Protein AF-A0A097EQN0-F1 (afdb_monomer)

InterPro domains:
  IPR025331 Tuberculosis necrotizing toxin [PF14021] (3-60)
  IPR053024 Fungal Surface Nicotinamide Adenine Dinucleotide Glycohydrolase [PTHR42059] (5-60)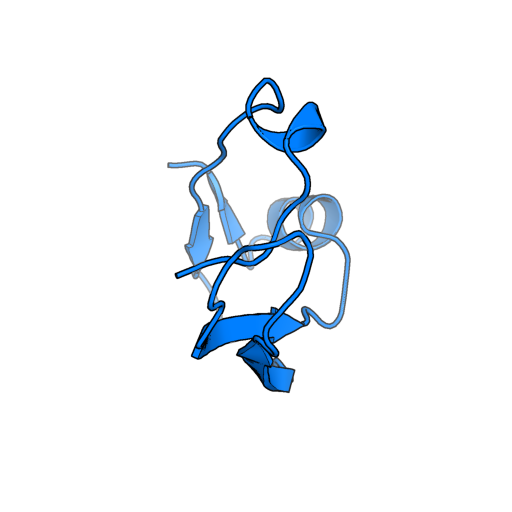

Mean predicted aligned error: 3.39 Å

pLDDT: mean 94.31, std 4.65, range [74.12, 98.06]

Radius of gyration: 13.21 Å; Cα contacts (8 Å, |Δi|>4): 88; chains: 1; bounding box: 32×18×2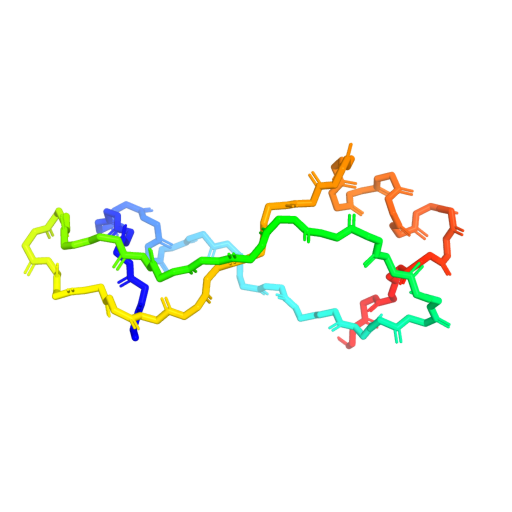8 Å

Structure (mmCIF, N/CA/C/O backbone):
data_AF-A0A097EQN0-F1
#
_entry.id   AF-A0A097EQN0-F1
#
loop_
_atom_site.group_PDB
_atom_site.id
_atom_site.type_symbol
_atom_site.label_atom_id
_atom_site.label_alt_id
_atom_site.label_comp_id
_atom_site.label_asym_id
_atom_site.label_entity_id
_atom_site.label_seq_id
_atom_site.pdbx_PDB_ins_code
_atom_site.Cartn_x
_atom_site.Cartn_y
_atom_site.Cartn_z
_atom_site.occupancy
_atom_site.B_iso_or_equiv
_atom_site.auth_seq_id
_atom_site.auth_comp_id
_atom_site.auth_asym_id
_atom_site.auth_atom_id
_atom_site.pdbx_PDB_model_num
ATOM 1 N N . MET A 1 1 ? 4.266 -5.491 -7.263 1.00 74.12 1 MET A N 1
ATOM 2 C CA . MET A 1 1 ? 5.508 -5.156 -6.538 1.00 74.12 1 MET A CA 1
ATOM 3 C C . MET A 1 1 ? 5.585 -3.642 -6.371 1.00 74.12 1 MET A C 1
ATOM 5 O O . MET A 1 1 ? 4.841 -2.930 -7.042 1.00 74.12 1 MET A O 1
ATOM 9 N N . ILE A 1 2 ? 6.416 -3.151 -5.456 1.00 84.44 2 ILE A N 1
ATOM 10 C CA . ILE A 1 2 ? 6.646 -1.712 -5.243 1.00 84.44 2 ILE A CA 1
ATOM 11 C C . ILE A 1 2 ? 7.903 -1.276 -6.003 1.00 84.44 2 ILE A C 1
ATOM 13 O O . ILE A 1 2 ? 8.786 -2.096 -6.230 1.00 84.44 2 ILE A O 1
ATOM 17 N N . ALA A 1 3 ? 7.979 -0.013 -6.417 1.00 90.38 3 ALA A N 1
ATOM 18 C CA . ALA A 1 3 ? 9.146 0.545 -7.102 1.00 90.38 3 ALA A CA 1
ATOM 19 C C . ALA A 1 3 ? 9.776 1.635 -6.223 1.00 90.38 3 ALA A C 1
ATOM 21 O O . ALA A 1 3 ? 9.598 2.825 -6.470 1.00 90.38 3 ALA A O 1
ATOM 22 N N . LEU A 1 4 ? 10.436 1.215 -5.140 1.00 88.62 4 LEU A N 1
ATOM 23 C CA . LEU A 1 4 ? 11.173 2.097 -4.229 1.00 88.62 4 LEU A CA 1
ATOM 24 C C . LEU A 1 4 ? 12.682 1.974 -4.474 1.00 88.62 4 LEU A C 1
ATOM 26 O O . LEU A 1 4 ? 13.150 0.936 -4.938 1.00 88.62 4 LEU A O 1
ATOM 30 N N . SER A 1 5 ? 13.437 3.025 -4.151 1.00 88.38 5 SER A N 1
ATOM 31 C CA . SER A 1 5 ? 14.903 3.009 -4.191 1.00 88.38 5 SER A CA 1
ATOM 32 C C . SER A 1 5 ? 15.493 2.108 -3.102 1.00 88.38 5 SER A C 1
ATOM 34 O O . SER A 1 5 ? 14.880 1.911 -2.055 1.00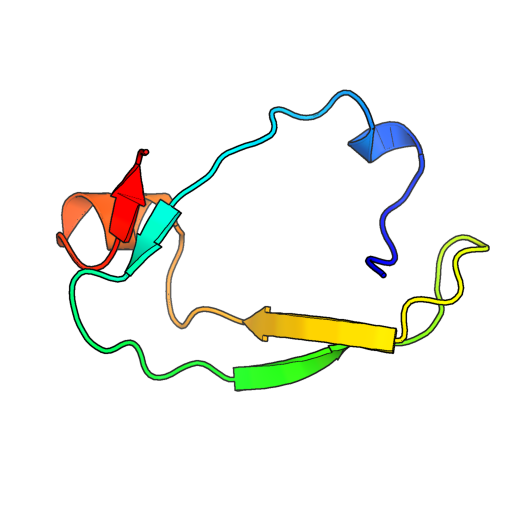 88.38 5 SER A O 1
ATOM 36 N N . GLU A 1 6 ? 16.723 1.629 -3.292 1.00 84.56 6 GLU A N 1
ATOM 37 C CA . GLU A 1 6 ? 17.413 0.761 -2.320 1.00 84.56 6 GLU A CA 1
ATOM 38 C C . GLU A 1 6 ? 17.563 1.396 -0.931 1.00 84.56 6 GLU A C 1
ATOM 40 O O . GLU A 1 6 ? 17.460 0.712 0.083 1.00 84.56 6 GLU A O 1
ATOM 45 N N . SER A 1 7 ? 17.704 2.724 -0.862 1.00 86.19 7 SER A N 1
ATOM 46 C CA . SER A 1 7 ? 17.745 3.461 0.408 1.00 86.19 7 SER A CA 1
ATOM 47 C C . SER A 1 7 ? 16.503 3.255 1.284 1.00 86.19 7 SER A C 1
ATOM 49 O O . SER A 1 7 ? 16.579 3.464 2.489 1.00 86.19 7 SER A O 1
ATOM 51 N N . LYS A 1 8 ? 15.376 2.823 0.701 1.00 88.56 8 LYS A N 1
ATOM 52 C CA . LYS A 1 8 ? 14.118 2.549 1.407 1.00 88.56 8 LYS A CA 1
ATOM 53 C C . LYS A 1 8 ? 14.041 1.165 2.040 1.00 88.56 8 LYS A C 1
ATOM 55 O O . LYS A 1 8 ? 13.096 0.912 2.776 1.00 88.56 8 LYS A O 1
ATOM 60 N N . ILE A 1 9 ? 15.013 0.286 1.794 1.00 83.81 9 ILE A N 1
ATOM 61 C CA . ILE A 1 9 ? 15.034 -1.067 2.372 1.00 83.81 9 ILE A CA 1
ATOM 62 C C . ILE A 1 9 ? 15.178 -1.019 3.901 1.00 83.81 9 ILE A C 1
ATOM 64 O O . ILE A 1 9 ? 14.619 -1.864 4.592 1.00 83.81 9 ILE A O 1
ATOM 68 N N . ASN A 1 10 ? 15.882 -0.011 4.423 1.00 87.94 10 ASN A N 1
ATOM 69 C CA . ASN A 1 10 ? 16.124 0.152 5.859 1.00 87.94 10 ASN A CA 1
ATOM 70 C C . ASN A 1 10 ? 15.092 1.057 6.555 1.00 87.94 10 ASN A C 1
ATOM 72 O O . ASN A 1 10 ? 15.200 1.282 7.760 1.00 87.94 10 ASN A O 1
ATOM 76 N N . ASP A 1 11 ? 14.113 1.597 5.819 1.00 89.88 11 ASP A N 1
ATOM 77 C CA . ASP A 1 11 ? 13.040 2.389 6.421 1.00 89.88 11 ASP A CA 1
ATOM 78 C C . ASP A 1 11 ? 12.112 1.477 7.241 1.00 89.88 11 ASP A C 1
ATOM 80 O O . ASP A 1 11 ? 11.926 0.294 6.949 1.00 89.8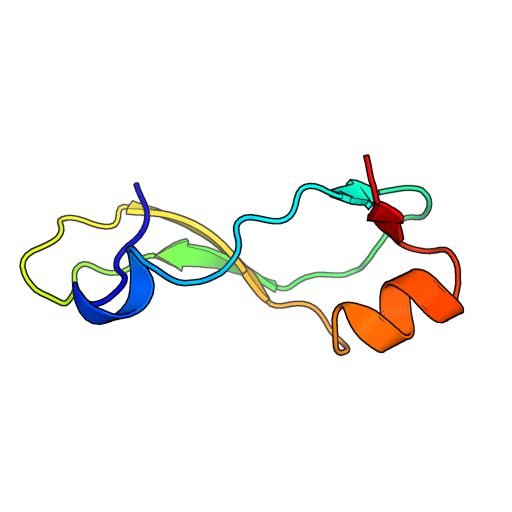8 11 ASP A O 1
ATOM 84 N N . SER A 1 12 ? 11.483 2.039 8.273 1.00 91.69 12 SER A N 1
ATOM 85 C CA . SER A 1 12 ? 10.528 1.305 9.102 1.00 91.69 12 SER A CA 1
ATOM 86 C C . SER A 1 12 ? 9.339 0.794 8.283 1.00 91.69 12 SER A C 1
ATOM 88 O O . SER A 1 12 ? 8.656 1.558 7.595 1.00 91.69 12 SER A O 1
ATOM 90 N N . TYR A 1 13 ? 9.046 -0.498 8.420 1.00 92.44 13 TYR A N 1
ATOM 91 C CA . TYR A 1 13 ? 7.853 -1.120 7.859 1.00 92.44 13 TYR A CA 1
ATOM 92 C C . TYR A 1 13 ? 6.681 -0.990 8.836 1.00 92.44 13 TYR A C 1
ATOM 94 O O . TYR A 1 13 ? 6.786 -1.399 9.988 1.00 92.44 13 TYR A O 1
ATOM 102 N N . ASN A 1 14 ? 5.564 -0.424 8.374 1.00 94.44 14 ASN A N 1
ATOM 103 C CA . ASN A 1 14 ? 4.385 -0.166 9.200 1.00 94.44 14 ASN A CA 1
ATOM 104 C C . ASN A 1 14 ? 3.145 -0.786 8.554 1.00 94.44 14 ASN A C 1
ATOM 106 O O . ASN A 1 14 ? 2.939 -0.646 7.345 1.00 94.44 14 ASN A O 1
ATOM 110 N N . VAL A 1 15 ? 2.301 -1.425 9.363 1.00 96.88 15 VAL A N 1
ATOM 111 C CA . VAL A 1 15 ? 1.062 -2.070 8.916 1.00 96.88 15 VAL A CA 1
ATOM 112 C C . VAL A 1 15 ? -0.126 -1.362 9.554 1.00 96.88 15 VAL A C 1
ATOM 114 O O . VAL A 1 15 ? -0.124 -1.085 10.749 1.00 96.88 15 VAL A O 1
ATOM 117 N N . TYR A 1 16 ? -1.150 -1.076 8.748 1.00 97.06 16 TYR A N 1
ATOM 118 C CA . TYR A 1 16 ? -2.355 -0.388 9.201 1.00 97.06 16 TYR A CA 1
ATOM 119 C C . TYR A 1 16 ? -3.613 -1.127 8.758 1.00 97.06 16 TYR A C 1
ATOM 121 O O . TYR A 1 16 ? -3.689 -1.656 7.647 1.00 97.06 16 TYR A O 1
ATOM 129 N N . LYS A 1 17 ? -4.640 -1.086 9.603 1.00 97.75 17 LYS A N 1
ATOM 130 C CA . LYS A 1 17 ? -6.001 -1.514 9.295 1.00 97.75 17 LYS A CA 1
ATOM 131 C C . LYS A 1 17 ? -6.871 -0.299 8.984 1.00 97.75 17 LYS A C 1
ATOM 133 O O . LYS A 1 17 ? -6.916 0.653 9.760 1.00 97.75 17 LYS A O 1
ATOM 138 N N . VAL A 1 18 ? -7.606 -0.357 7.874 1.00 97.56 18 VAL A N 1
ATOM 139 C CA . VAL A 1 18 ? -8.631 0.638 7.530 1.00 97.56 18 VAL A CA 1
ATOM 140 C C . VAL A 1 18 ? -9.852 0.413 8.420 1.00 97.56 18 VAL A C 1
ATOM 142 O O . VAL A 1 18 ? -10.482 -0.643 8.363 1.00 97.56 18 VAL A O 1
ATOM 145 N N . THR A 1 19 ? -10.174 1.391 9.263 1.00 97.94 19 THR A N 1
ATOM 146 C CA . THR A 1 19 ? -11.294 1.325 10.221 1.00 97.94 19 THR A CA 1
ATOM 147 C C . THR A 1 19 ? -12.525 2.087 9.739 1.00 97.94 19 THR A C 1
ATOM 149 O O . THR A 1 19 ? -13.631 1.834 10.213 1.00 97.94 19 THR A O 1
ATOM 152 N N . LYS A 1 20 ? -12.347 3.014 8.794 1.00 97.44 20 LYS A N 1
ATOM 153 C CA . LYS A 1 20 ? -13.409 3.797 8.151 1.00 97.44 20 LYS A CA 1
ATOM 154 C C . LYS A 1 20 ? -13.109 3.930 6.655 1.00 97.44 20 LYS A C 1
ATOM 156 O O . LYS A 1 20 ? -11.932 3.977 6.303 1.00 97.44 20 LYS A O 1
ATOM 161 N N . PRO A 1 21 ? -14.118 4.038 5.774 1.00 97.44 21 PRO A N 1
ATOM 162 C CA . PRO A 1 21 ? -13.884 4.260 4.349 1.00 97.44 21 PRO A CA 1
ATOM 163 C C . PRO A 1 21 ? -13.041 5.518 4.091 1.00 97.44 21 PRO A C 1
ATOM 165 O O . PRO A 1 21 ? -13.299 6.571 4.673 1.00 97.44 21 PRO A O 1
ATOM 168 N N . ILE A 1 22 ? -12.055 5.413 3.198 1.00 97.44 22 ILE A N 1
ATOM 169 C CA . ILE A 1 22 ? -11.215 6.532 2.753 1.00 97.44 22 ILE A CA 1
ATOM 170 C C . ILE A 1 22 ? -11.339 6.615 1.237 1.00 97.44 22 ILE A C 1
ATOM 172 O O . ILE A 1 22 ? -11.093 5.631 0.540 1.00 97.44 22 ILE A O 1
ATOM 176 N N . ASN A 1 23 ? -11.697 7.786 0.715 1.00 96.94 23 ASN A N 1
ATOM 177 C CA . ASN A 1 23 ? -11.642 8.011 -0.722 1.00 96.94 23 ASN A CA 1
ATOM 178 C C . ASN A 1 23 ? -10.178 8.217 -1.138 1.00 96.94 23 ASN A C 1
ATOM 180 O O . ASN A 1 23 ? -9.549 9.197 -0.734 1.00 96.94 23 ASN A O 1
ATOM 184 N N . VAL A 1 24 ? -9.631 7.277 -1.906 1.00 97.19 24 VAL A N 1
ATOM 185 C CA . VAL A 1 24 ? -8.218 7.248 -2.305 1.00 97.19 24 VAL A CA 1
ATOM 186 C C . VAL A 1 24 ? -8.095 7.222 -3.819 1.00 97.19 24 VAL A C 1
ATOM 188 O O . VAL A 1 24 ? -8.909 6.614 -4.516 1.00 97.19 24 VAL A O 1
ATOM 191 N N . LYS A 1 25 ? -7.027 7.823 -4.345 1.00 97.50 25 LYS A N 1
ATOM 192 C CA . LYS A 1 25 ? -6.664 7.618 -5.750 1.00 97.50 25 LYS A CA 1
ATOM 193 C C . LYS A 1 25 ? -5.846 6.338 -5.841 1.00 97.50 25 LYS A C 1
ATOM 195 O O . LYS A 1 25 ? -4.771 6.254 -5.252 1.00 97.50 25 LYS A O 1
ATOM 200 N N . SER A 1 26 ? -6.362 5.350 -6.561 1.00 97.00 26 SER A N 1
ATOM 201 C CA . SER A 1 26 ? -5.706 4.051 -6.729 1.00 97.00 26 SER A CA 1
ATOM 202 C C . SER A 1 26 ? -5.166 3.912 -8.141 1.00 97.00 26 SER A C 1
ATOM 204 O O . SER A 1 26 ? -5.817 4.325 -9.098 1.00 97.00 26 SER A O 1
ATOM 206 N N . GLY A 1 27 ? -3.990 3.313 -8.283 1.00 96.19 27 GLY A N 1
ATOM 207 C CA . GLY A 1 27 ? -3.393 3.101 -9.595 1.00 96.19 27 GLY A CA 1
ATOM 208 C C . GLY A 1 27 ? -2.243 2.113 -9.555 1.00 96.19 27 GLY A C 1
ATOM 209 O O . GLY A 1 27 ? -1.732 1.768 -8.487 1.00 96.19 27 GLY A O 1
ATOM 210 N N . ARG A 1 28 ? -1.834 1.656 -10.739 1.00 96.88 28 ARG A N 1
ATOM 211 C CA . ARG A 1 28 ? -0.661 0.792 -10.877 1.00 96.88 28 ARG A CA 1
ATOM 212 C C . ARG A 1 28 ? 0.610 1.626 -10.756 1.00 96.88 28 ARG A C 1
ATOM 214 O O . ARG A 1 28 ? 0.704 2.710 -11.326 1.00 96.88 28 ARG A O 1
ATOM 221 N N . ILE A 1 29 ? 1.580 1.108 -10.015 1.00 96.44 29 ILE A N 1
ATOM 222 C CA . ILE A 1 29 ? 2.912 1.693 -9.878 1.00 96.44 29 ILE A CA 1
ATOM 223 C C . ILE A 1 29 ? 3.661 1.482 -11.199 1.00 96.44 29 ILE A C 1
ATOM 225 O O . ILE A 1 29 ? 3.753 0.352 -11.683 1.00 96.44 29 ILE A O 1
ATOM 229 N N . ALA A 1 30 ? 4.190 2.558 -11.778 1.00 95.19 30 ALA A N 1
ATOM 230 C CA . ALA A 1 30 ? 5.038 2.481 -12.963 1.00 95.19 30 ALA A CA 1
ATOM 231 C C . ALA A 1 30 ? 6.408 1.846 -12.629 1.00 95.19 30 ALA A C 1
ATOM 233 O O . ALA 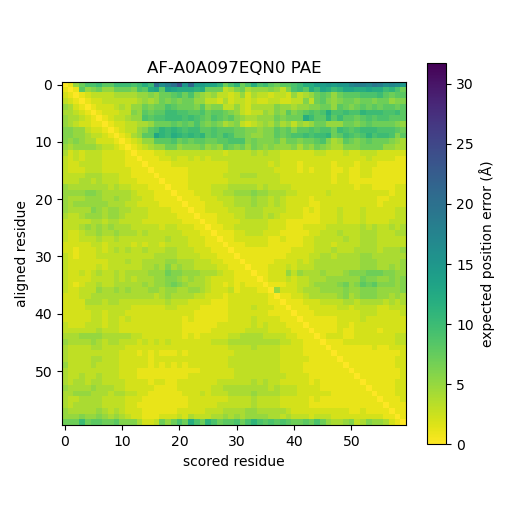A 1 30 ? 6.855 1.943 -11.483 1.00 95.19 30 ALA A O 1
ATOM 234 N N . PRO A 1 31 ? 7.094 1.220 -13.601 1.00 96.25 31 PRO A N 1
ATOM 235 C CA . PRO A 1 31 ? 8.471 0.767 -13.416 1.00 96.25 31 PRO A CA 1
ATOM 236 C C . PRO A 1 31 ? 9.404 1.936 -13.069 1.00 96.25 31 PRO A C 1
ATOM 238 O O . PRO A 1 31 ? 9.335 2.993 -13.699 1.00 96.25 31 PRO A O 1
ATOM 241 N N . ALA A 1 32 ? 10.273 1.750 -12.076 1.00 94.12 32 ALA A N 1
ATOM 242 C CA . ALA A 1 32 ? 11.259 2.744 -11.642 1.00 94.12 32 ALA A CA 1
ATOM 243 C C . ALA A 1 32 ? 12.369 2.077 -10.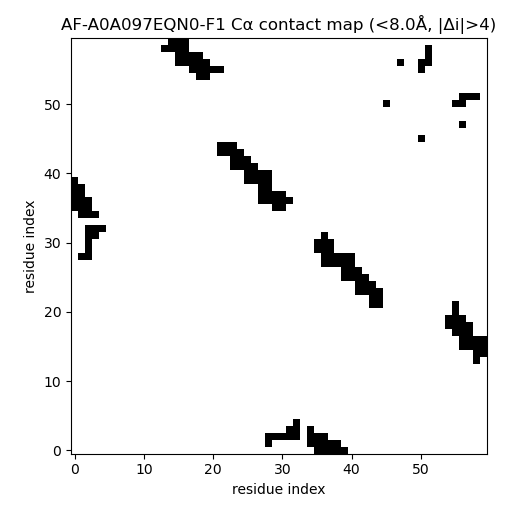814 1.00 94.12 32 ALA A C 1
ATOM 245 O O . ALA A 1 32 ? 12.178 0.981 -10.296 1.00 94.12 32 ALA A O 1
ATOM 246 N N . PHE A 1 33 ? 13.521 2.740 -10.664 1.00 94.00 33 PHE A N 1
ATOM 247 C CA . PHE A 1 33 ? 14.644 2.280 -9.823 1.00 94.00 33 PHE A CA 1
ATOM 248 C C . PHE A 1 33 ? 15.142 0.853 -10.134 1.00 94.00 33 PHE A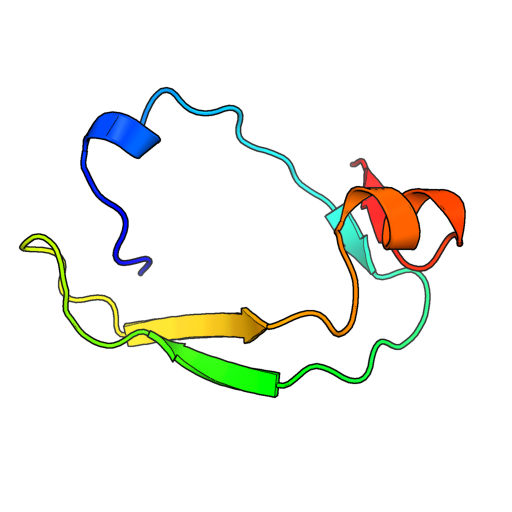 C 1
ATOM 250 O O . PHE A 1 33 ? 15.504 0.109 -9.231 1.00 94.00 33 PHE A O 1
ATOM 257 N N . GLY A 1 34 ? 15.105 0.436 -11.406 1.00 90.88 34 GLY A N 1
ATOM 258 C CA . GLY A 1 34 ? 15.448 -0.937 -11.806 1.00 90.88 34 GLY A CA 1
ATOM 259 C C . GLY A 1 34 ? 14.439 -2.002 -11.352 1.00 90.88 34 GLY A C 1
ATOM 260 O O . GLY A 1 34 ? 14.652 -3.186 -11.593 1.00 90.88 34 GLY A O 1
ATOM 261 N N . GLN A 1 35 ? 13.330 -1.595 -10.727 1.00 92.62 35 GLN A N 1
ATOM 262 C CA . GLN A 1 35 ? 12.254 -2.462 -10.263 1.00 92.62 35 GLN A CA 1
ATOM 263 C C . GLN A 1 35 ? 11.078 -2.445 -11.254 1.00 92.62 35 GLN A C 1
ATOM 265 O O . GLN A 1 35 ? 10.727 -1.389 -11.795 1.00 92.62 35 GLN A O 1
ATOM 270 N N . PRO A 1 36 ? 10.399 -3.588 -11.459 1.00 92.75 36 PRO A N 1
ATOM 271 C CA . PRO A 1 36 ? 9.296 -3.685 -12.415 1.00 92.75 36 PRO A CA 1
ATOM 272 C C . PRO A 1 36 ? 8.052 -2.897 -11.979 1.00 92.75 36 PRO A C 1
ATOM 274 O O . PRO A 1 36 ? 7.247 -2.514 -12.822 1.00 92.75 36 PRO A O 1
ATOM 277 N N . GLY A 1 37 ? 7.864 -2.651 -10.676 1.00 92.88 37 GLY A N 1
ATOM 278 C CA . GLY A 1 37 ? 6.662 -2.003 -10.148 1.00 92.88 37 GLY A CA 1
ATOM 279 C C . GLY A 1 37 ? 5.403 -2.868 -10.311 1.00 92.88 37 GLY A C 1
ATOM 280 O O . GLY A 1 37 ? 5.322 -3.986 -9.788 1.00 92.88 37 GLY A O 1
ATOM 281 N N . LEU A 1 38 ? 4.384 -2.338 -10.993 1.00 94.00 38 LEU A N 1
ATOM 282 C CA . LEU A 1 38 ? 3.104 -2.984 -11.340 1.00 94.00 38 LEU A CA 1
ATOM 283 C C . LEU A 1 38 ? 2.169 -3.353 -10.181 1.00 94.00 38 LEU A C 1
ATOM 285 O O . LEU A 1 38 ? 1.054 -3.813 -10.442 1.00 94.00 38 LEU A O 1
ATOM 289 N N . GLY A 1 39 ? 2.583 -3.156 -8.928 1.00 94.50 39 GLY A N 1
ATOM 290 C CA . GLY A 1 39 ? 1.688 -3.238 -7.775 1.00 94.50 39 GLY A CA 1
ATOM 291 C C . GLY A 1 39 ? 0.664 -2.107 -7.768 1.00 94.50 39 GLY A C 1
ATOM 292 O O . GLY A 1 39 ? 0.789 -1.139 -8.516 1.00 94.50 39 GLY A O 1
ATOM 293 N N . THR A 1 40 ? -0.338 -2.220 -6.905 1.00 96.00 40 THR A N 1
ATOM 294 C CA . THR A 1 40 ? -1.306 -1.147 -6.669 1.00 96.00 40 THR A CA 1
ATOM 295 C C . THR A 1 40 ? -0.784 -0.229 -5.573 1.00 96.00 40 THR A C 1
ATOM 297 O O . THR A 1 40 ? -0.405 -0.703 -4.504 1.00 96.00 40 THR A O 1
ATOM 300 N N . GLN A 1 41 ? -0.782 1.077 -5.828 1.00 96.62 41 GLN A N 1
ATOM 301 C CA . GLN A 1 41 ? -0.598 2.093 -4.795 1.00 96.62 41 GLN A CA 1
ATOM 302 C C . GLN A 1 41 ? -1.894 2.863 -4.559 1.00 96.62 41 GLN A C 1
ATOM 304 O O . GLN A 1 41 ? -2.693 3.062 -5.478 1.00 96.62 41 GLN A O 1
ATOM 30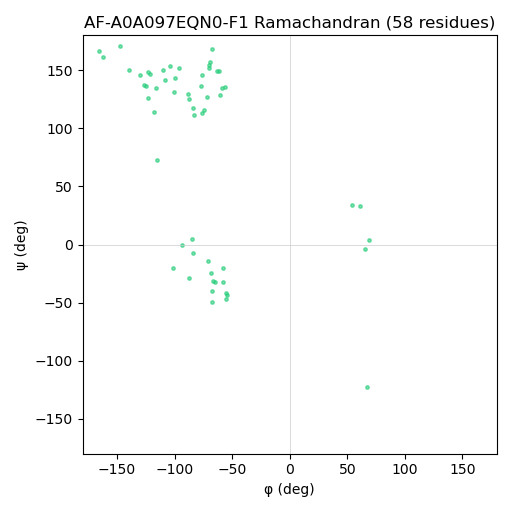9 N N . HIS A 1 42 ? -2.053 3.334 -3.325 1.00 96.69 42 HIS A N 1
ATOM 310 C CA . HIS A 1 42 ? -3.146 4.197 -2.904 1.00 96.69 42 HIS A CA 1
ATOM 311 C C . HIS A 1 42 ? -2.572 5.532 -2.441 1.00 96.69 42 HIS A C 1
ATOM 313 O O . HIS A 1 42 ? -1.871 5.603 -1.432 1.00 96.69 42 HIS A O 1
ATOM 319 N N . PHE A 1 43 ? -2.872 6.596 -3.177 1.00 96.75 43 PHE A N 1
ATOM 320 C CA . PHE A 1 43 ? -2.558 7.951 -2.753 1.00 96.75 43 PHE A CA 1
ATOM 321 C C . PHE A 1 43 ? -3.662 8.443 -1.815 1.00 96.75 43 PHE A C 1
ATOM 323 O O . PHE A 1 43 ? -4.818 8.620 -2.221 1.00 96.75 43 PHE A O 1
ATOM 330 N N . LEU A 1 44 ? -3.295 8.603 -0.544 1.00 97.62 44 LEU A N 1
ATOM 331 C CA . LEU A 1 44 ? -4.199 9.000 0.527 1.00 97.62 44 LEU A CA 1
ATOM 332 C C . LEU A 1 44 ? -4.506 10.507 0.452 1.00 97.62 44 LEU A C 1
ATOM 334 O O . LEU A 1 44 ? -3.628 11.292 0.097 1.00 97.62 44 LEU A O 1
ATOM 338 N N . PRO A 1 45 ? -5.727 10.938 0.820 1.00 97.00 45 PRO A N 1
ATOM 339 C CA . PRO A 1 45 ? -6.106 12.353 0.799 1.00 97.00 45 PRO A CA 1
ATOM 340 C C . PRO A 1 45 ? -5.419 13.184 1.897 1.00 97.00 45 PRO A C 1
ATOM 342 O O . PRO A 1 45 ? -5.458 14.409 1.853 1.00 97.00 45 PRO A O 1
ATOM 345 N N . ASN A 1 46 ? -4.814 12.532 2.894 1.00 96.75 46 ASN A N 1
ATOM 346 C CA . ASN A 1 46 ? -4.091 13.160 3.997 1.00 96.75 46 ASN A CA 1
ATOM 347 C C . ASN A 1 46 ? -2.926 12.253 4.440 1.00 96.75 46 ASN A C 1
ATOM 349 O O . ASN A 1 46 ? -2.826 11.102 4.011 1.00 96.75 46 ASN A O 1
ATOM 353 N N . SER A 1 47 ? -2.047 12.757 5.306 1.00 97.31 47 SER A N 1
ATOM 354 C CA . SER A 1 47 ? -0.941 11.978 5.867 1.00 97.31 47 SER A CA 1
ATOM 355 C C . SER A 1 47 ? -1.438 10.798 6.710 1.00 97.31 47 SER A C 1
ATOM 357 O O . SER A 1 47 ? -2.469 10.887 7.381 1.00 97.31 47 SER A O 1
ATOM 359 N N . VAL A 1 48 ? -0.659 9.710 6.738 1.00 97.12 48 VAL A N 1
ATOM 360 C CA . VAL A 1 48 ? -0.945 8.524 7.566 1.00 97.12 48 VAL A CA 1
ATOM 361 C C . VAL A 1 48 ? -1.126 8.910 9.037 1.00 97.12 48 VAL A C 1
ATOM 363 O O . VAL A 1 48 ? -2.100 8.498 9.657 1.00 97.12 48 VAL A O 1
ATOM 366 N N . ARG A 1 49 ? -0.264 9.790 9.569 1.00 97.44 49 ARG A N 1
ATOM 367 C CA . ARG A 1 49 ? -0.349 10.292 10.952 1.00 97.44 49 ARG A CA 1
ATOM 368 C C . ARG A 1 49 ? -1.711 10.920 11.263 1.00 97.44 49 ARG A C 1
ATOM 370 O O . ARG A 1 49 ? -2.295 10.625 12.302 1.00 97.44 49 ARG A O 1
ATOM 377 N N . ASN A 1 50 ? -2.218 11.777 10.376 1.00 97.94 50 ASN A N 1
ATOM 378 C CA . ASN A 1 50 ? -3.519 12.419 10.577 1.00 97.94 50 ASN A CA 1
ATOM 379 C C . ASN A 1 50 ? -4.657 11.398 10.492 1.00 97.94 50 ASN A C 1
ATOM 381 O O . ASN A 1 50 ? -5.562 11.418 11.316 1.00 97.94 50 ASN A O 1
ATOM 385 N N . LEU A 1 51 ? -4.577 10.449 9.558 1.00 98.06 51 LEU A N 1
ATOM 386 C CA . LEU A 1 51 ? -5.589 9.402 9.415 1.00 98.06 51 LEU A CA 1
ATOM 387 C C . LEU A 1 51 ? -5.628 8.441 10.612 1.00 98.06 51 LEU A C 1
ATOM 389 O O . LEU A 1 51 ? -6.707 7.957 10.959 1.00 98.06 51 LEU A O 1
ATOM 393 N N . VAL A 1 52 ? -4.492 8.200 11.271 1.00 97.94 52 VAL A N 1
ATOM 394 C CA . VAL A 1 52 ? -4.440 7.479 12.552 1.00 97.94 52 VAL A CA 1
ATOM 395 C C . VAL A 1 52 ? -5.094 8.305 13.660 1.00 97.94 52 VAL A C 1
ATOM 397 O O . VAL A 1 52 ? -5.994 7.817 14.345 1.00 97.94 52 VAL A O 1
ATOM 400 N N . LYS A 1 53 ? -4.724 9.587 13.789 1.00 97.81 53 LYS A N 1
ATOM 401 C CA . LYS A 1 53 ? -5.320 10.512 14.771 1.00 97.81 53 LYS A CA 1
ATOM 402 C C . LYS A 1 53 ? -6.848 10.598 14.638 1.00 97.81 53 LYS A C 1
ATOM 404 O O . LYS A 1 53 ? -7.557 10.555 15.642 1.00 97.81 53 LYS A O 1
ATOM 409 N N . ASP A 1 54 ? -7.351 10.646 13.407 1.00 97.56 54 ASP A N 1
ATOM 410 C CA . ASP A 1 54 ? -8.780 10.770 13.087 1.00 97.56 54 ASP A CA 1
ATOM 411 C C . ASP A 1 54 ? -9.519 9.409 13.067 1.00 97.56 54 ASP A C 1
ATOM 413 O O . ASP A 1 54 ? -10.725 9.321 12.773 1.00 97.56 54 ASP A O 1
ATOM 417 N N . LYS A 1 55 ? -8.815 8.326 13.427 1.00 97.19 55 LYS A N 1
ATOM 418 C CA . LYS A 1 55 ? -9.326 6.950 13.534 1.00 97.19 55 LYS A CA 1
ATOM 419 C C . LYS A 1 55 ? -9.874 6.386 12.220 1.00 97.19 55 LYS A C 1
ATOM 421 O O . LYS A 1 55 ? -10.852 5.635 12.236 1.00 97.19 55 LYS A O 1
ATOM 426 N N . TYR A 1 56 ? -9.291 6.785 11.092 1.00 98.06 56 TYR A N 1
ATOM 427 C CA . TYR A 1 56 ? -9.498 6.154 9.782 1.00 98.06 56 TYR A CA 1
ATOM 428 C C . TYR A 1 56 ? -8.530 4.989 9.550 1.00 98.06 56 TYR A C 1
ATOM 430 O O . TYR A 1 56 ? -8.862 4.044 8.831 1.00 98.06 56 TYR A O 1
ATOM 438 N N . LEU A 1 57 ? -7.352 5.059 10.173 1.00 98.06 57 LEU A N 1
ATOM 439 C CA . LEU A 1 57 ? -6.357 3.995 10.219 1.00 98.06 57 LEU A CA 1
ATOM 440 C C . LEU A 1 57 ? -6.071 3.618 11.676 1.00 98.06 57 LEU A C 1
ATOM 442 O O . LEU A 1 57 ? -6.095 4.472 12.559 1.00 98.06 57 LEU A O 1
ATOM 446 N N . SER A 1 58 ? -5.776 2.345 11.912 1.00 97.50 58 SER A N 1
ATOM 447 C CA . SER A 1 58 ? -5.215 1.837 13.167 1.00 97.50 58 SER A CA 1
ATOM 448 C C . SER A 1 58 ? -3.938 1.080 12.852 1.00 97.50 58 SER A C 1
ATOM 450 O O . SER A 1 58 ? -3.935 0.300 11.904 1.00 97.50 58 SER A O 1
ATOM 452 N N . GLU A 1 59 ? -2.883 1.283 13.633 1.00 95.69 59 GLU A N 1
ATOM 453 C CA . GLU A 1 59 ? -1.702 0.411 13.603 1.00 95.69 59 GLU A CA 1
ATOM 454 C C . GLU A 1 59 ? -2.104 -1.021 14.007 1.00 95.69 59 GLU A C 1
ATOM 456 O O . GLU A 1 59 ? -3.097 -1.200 14.728 1.00 95.69 59 GLU A O 1
ATOM 461 N N . VAL A 1 6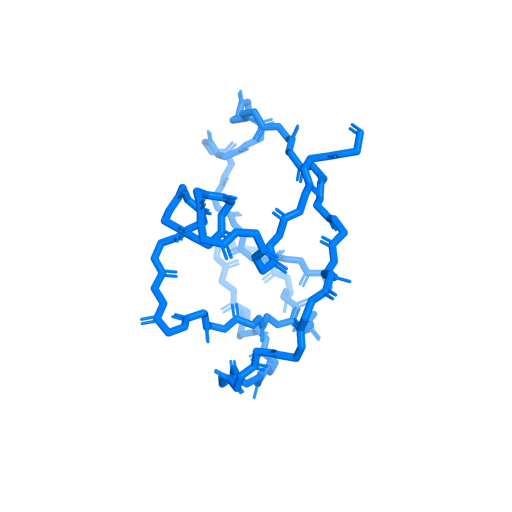0 ? -1.397 -2.016 13.457 1.00 93.06 60 VAL A N 1
ATOM 462 C CA . VAL A 1 60 ? -1.584 -3.457 13.723 1.00 93.06 60 VAL A CA 1
ATOM 463 C C . VAL A 1 60 ? -0.518 -3.955 14.682 1.00 93.06 60 VAL A C 1
ATOM 465 O O . VAL A 1 60 ? 0.663 -3.622 14.446 1.00 93.06 60 VAL A O 1
#

Foldseek 3Di:
DAADAPVCVPPDDWDKDFPDDFDWDKDFHPHDNVRRGRDIDTHGPDDPVVCCVVVRIDTD

Nearest PDB structures (foldseek):
  8pmr-assembly1_B  TM=9.512E-01  e=8.241E-03  Aspergillus fumigatus Af293
  6ygg-assembly1_B  TM=9.490E-01  e=1.661E-02  Aspergillus fumigatus Af293
  8r17-assembly1_A-2  TM=8.619E-01  e=1.559E-02  Neurospora crassa
  8pms-assembly2_C  TM=9.964E-01  e=4.606E-02  Aspergillus fumigatus Af293

Solvent-accessible surface area (backbone atoms only — not comparable to full-atom values): 3772 Å² total; per-residue (Å²): 76,74,49,63,54,78,83,58,74,81,50,87,86,84,57,70,43,78,70,44,96,73,83,56,56,70,46,69,38,63,64,34,79,94,31,74,14,64,22,79,46,71,51,63,86,62,57,69,69,58,34,40,75,72,54,33,31,39,82,113

Sequence (60 aa):
MIALSESKINDSYNVYKVTKPINVKSGRIAPAFGQPGLGTQHFLPNSVRNLVKDKYLSEV

Organism: NCBI:txid653937

Secondary structure (DSSP, 8-state):
-----GGGGGSPP--EEE-S----EEEEPPPBTTB---SEEEE-SS-HHHHHHTTSEEE-